Protein AF-A0A143XER3-F1 (afdb_monomer_lite)

Foldseek 3Di:
DADEDAPWDEADLAFLVSLQQTLLLQLQVCLVCDPVPHAYDSHALRAPLNDDLLLSLLSLQVCLQQLGDYHYDHDPPNDDPVSVVSSVVSVVSSVVSPHHWHAPCVVPDSRGQWTDDPPDIGGHDSADPVGHDDPDPVVVVVVDPPPD

Sequence (148 aa):
MDTYKSGGDDTSGHNWERTRRMGVNTLAFGLPQHKIFYEIDADCIGITGEILWKLNKQWADVIAESGTPLFVSAKPGVLTEQEKEELHQIMLKASEQKKHKIPIDWEENDCPEVWEDEKEKIQYCWYEEQGTTLESKQEMYRIYIPVA

pLDDT: mean 85.95, std 15.84, range [43.12, 98.5]

Radius of gyration: 15.49 Å; chains: 1; bounding box: 36×43×41 Å

Structure (mmCIF, N/CA/C/O backbone):
data_AF-A0A143XER3-F1
#
_entry.id   AF-A0A143XER3-F1
#
loop_
_atom_site.group_PDB
_atom_site.id
_atom_site.type_symbol
_atom_site.label_atom_id
_atom_site.label_alt_id
_atom_site.label_comp_id
_atom_site.label_asym_id
_atom_site.label_entity_id
_atom_site.label_seq_id
_atom_site.pdbx_PDB_ins_code
_atom_site.Cartn_x
_atom_site.Cartn_y
_atom_site.Cartn_z
_atom_site.occupancy
_atom_site.B_iso_or_equiv
_atom_site.auth_seq_id
_atom_site.auth_comp_id
_atom_site.auth_asym_id
_atom_site.auth_atom_id
_atom_site.pdbx_PDB_model_num
ATOM 1 N N . MET A 1 1 ? -10.698 -1.615 -22.738 1.00 43.12 1 MET A N 1
ATOM 2 C CA . MET A 1 1 ? -11.346 -2.582 -21.832 1.00 43.12 1 MET A CA 1
ATOM 3 C C . MET A 1 1 ? -10.265 -2.873 -20.828 1.00 43.12 1 MET A C 1
ATOM 5 O O . MET A 1 1 ? -9.330 -3.583 -21.172 1.00 43.12 1 MET A O 1
ATOM 9 N N . ASP A 1 2 ? -10.287 -2.158 -19.711 1.00 53.56 2 ASP A N 1
ATOM 10 C CA . ASP A 1 2 ? -9.163 -2.154 -18.778 1.00 53.56 2 ASP A CA 1
ATOM 11 C C . ASP A 1 2 ? -9.212 -3.469 -18.007 1.00 53.56 2 ASP A C 1
ATOM 13 O O . ASP A 1 2 ? -10.189 -3.778 -17.325 1.00 53.56 2 ASP A O 1
ATOM 17 N N . THR A 1 3 ? -8.222 -4.322 -18.248 1.00 59.66 3 THR A N 1
ATOM 18 C CA . THR A 1 3 ? -8.145 -5.647 -17.639 1.00 59.66 3 THR A CA 1
ATOM 19 C C . THR A 1 3 ? -7.266 -5.565 -16.402 1.00 59.66 3 THR A C 1
ATOM 21 O O . THR A 1 3 ? -6.056 -5.353 -16.514 1.00 59.66 3 THR A O 1
ATOM 24 N N . TYR A 1 4 ? -7.880 -5.762 -15.237 1.00 57.75 4 TYR A N 1
ATOM 25 C CA . TYR A 1 4 ? -7.186 -5.967 -13.970 1.00 57.75 4 TYR A CA 1
ATOM 26 C C . TYR A 1 4 ? -6.880 -7.450 -13.783 1.00 57.75 4 TYR A C 1
ATOM 28 O O . TYR A 1 4 ? -7.693 -8.308 -14.142 1.00 57.75 4 TYR A O 1
ATOM 36 N N . LYS A 1 5 ? -5.723 -7.760 -13.202 1.00 65.25 5 LYS A N 1
ATOM 37 C CA . LYS A 1 5 ? -5.399 -9.117 -12.763 1.00 65.25 5 LYS A CA 1
ATOM 38 C C . LYS A 1 5 ? -5.099 -9.102 -11.271 1.00 65.25 5 LYS A C 1
ATOM 40 O O . LYS A 1 5 ? -4.068 -8.571 -10.862 1.00 65.25 5 LYS A O 1
ATOM 45 N N . SER A 1 6 ? -5.953 -9.772 -10.500 1.00 63.09 6 SER A N 1
ATOM 46 C CA . SER A 1 6 ? -5.577 -10.254 -9.173 1.00 63.09 6 SER A CA 1
ATOM 47 C C . SER A 1 6 ? -4.637 -11.446 -9.376 1.00 63.09 6 SER A C 1
ATOM 49 O O . SER A 1 6 ? -5.023 -12.492 -9.903 1.00 63.09 6 SER A O 1
ATOM 51 N N . GLY A 1 7 ? -3.344 -11.210 -9.152 1.00 57.38 7 GLY A N 1
ATOM 52 C CA . GLY A 1 7 ? -2.273 -12.173 -9.426 1.00 57.38 7 GLY A CA 1
ATOM 53 C C . GLY A 1 7 ? -1.825 -12.979 -8.206 1.00 57.38 7 GLY A C 1
ATOM 54 O O . GLY A 1 7 ? -0.988 -13.867 -8.372 1.00 57.38 7 GLY A O 1
ATOM 55 N N . GLY A 1 8 ? -2.357 -12.661 -7.022 1.00 61.09 8 GLY A N 1
ATOM 56 C CA . GLY A 1 8 ? -1.930 -13.172 -5.718 1.00 61.09 8 GLY A CA 1
ATOM 57 C C . GLY A 1 8 ? -3.044 -13.840 -4.908 1.00 61.09 8 GLY A C 1
ATOM 58 O O . GLY A 1 8 ? -4.189 -13.905 -5.339 1.00 61.09 8 GLY A O 1
ATOM 59 N N . ASP A 1 9 ? -2.675 -14.373 -3.743 1.00 70.38 9 ASP A N 1
ATOM 60 C CA . ASP A 1 9 ? -3.604 -14.891 -2.720 1.00 70.38 9 ASP A CA 1
ATOM 61 C C . ASP A 1 9 ? -4.183 -13.716 -1.910 1.00 70.38 9 ASP A C 1
ATOM 63 O O . ASP A 1 9 ? -3.508 -12.694 -1.770 1.00 70.38 9 ASP A O 1
ATOM 67 N N . ASP A 1 10 ? -5.387 -13.868 -1.354 1.00 79.88 10 ASP A N 1
ATOM 68 C CA . ASP A 1 10 ? -6.120 -12.752 -0.736 1.00 79.88 10 ASP A CA 1
ATOM 69 C C . ASP A 1 10 ? -5.347 -12.098 0.427 1.00 79.88 10 ASP A C 1
ATOM 71 O O . ASP A 1 10 ? -4.731 -12.785 1.256 1.00 79.88 10 ASP A O 1
ATOM 75 N N . THR A 1 11 ? -5.450 -10.776 0.561 1.00 81.94 11 THR A N 1
ATOM 76 C CA . THR A 1 11 ? -5.061 -10.056 1.780 1.00 81.94 11 THR A CA 1
ATOM 77 C C . THR A 1 11 ? -6.086 -10.312 2.889 1.00 81.94 11 THR A C 1
ATOM 79 O O . THR A 1 11 ? -7.095 -11.002 2.724 1.00 81.94 11 THR A O 1
ATOM 82 N N . SER A 1 12 ? -5.810 -9.827 4.097 1.00 85.81 12 SER A N 1
ATOM 83 C CA . SER A 1 12 ? -6.711 -9.981 5.234 1.00 85.81 12 SER A CA 1
ATOM 84 C C . SER A 1 12 ? -6.885 -8.670 5.977 1.00 85.81 12 SER A C 1
ATOM 86 O O . SER A 1 12 ? -5.928 -7.950 6.248 1.00 85.81 12 SER A O 1
ATOM 88 N N . GLY A 1 13 ? -8.130 -8.389 6.358 1.00 85.56 13 GLY A N 1
ATOM 89 C CA . GLY A 1 13 ? -8.436 -7.326 7.308 1.00 85.56 13 GLY A CA 1
ATOM 90 C C . GLY A 1 13 ? -8.270 -7.737 8.771 1.00 85.56 13 GLY A C 1
ATOM 91 O O . GLY A 1 13 ? -8.454 -6.894 9.640 1.00 85.56 13 GLY A O 1
ATOM 92 N N . HIS A 1 14 ? -7.959 -9.005 9.044 1.00 87.44 14 HIS A N 1
ATOM 93 C CA . HIS A 1 14 ? -7.859 -9.584 10.389 1.00 87.44 14 HIS A CA 1
ATOM 94 C C . HIS A 1 14 ? -6.413 -9.954 10.747 1.00 87.44 14 HIS A C 1
ATOM 96 O O . HIS A 1 14 ? -5.950 -9.682 11.847 1.00 87.44 14 HIS A O 1
ATOM 102 N N . ASN A 1 15 ? -5.676 -10.513 9.783 1.00 88.38 15 ASN A N 1
ATOM 103 C CA . ASN A 1 15 ? -4.325 -11.035 9.967 1.00 88.38 15 ASN A CA 1
ATOM 104 C C . ASN A 1 15 ? -3.338 -10.244 9.102 1.00 88.38 15 ASN A C 1
ATOM 106 O O . ASN A 1 15 ? -3.291 -10.395 7.877 1.00 88.38 15 ASN A O 1
ATOM 110 N N . TRP A 1 16 ? -2.537 -9.403 9.752 1.00 90.81 16 TRP A N 1
ATOM 111 C CA . TRP A 1 16 ? -1.558 -8.569 9.064 1.00 90.81 16 TRP A CA 1
ATOM 112 C C . TRP A 1 16 ? -0.461 -9.380 8.364 1.00 90.81 16 TRP A C 1
ATOM 114 O O . TRP A 1 16 ? -0.062 -9.020 7.261 1.00 90.81 16 TRP A O 1
ATOM 124 N N . GLU A 1 17 ? -0.008 -10.495 8.941 1.00 88.44 17 GLU A N 1
ATOM 125 C CA . GLU A 1 17 ? 1.052 -11.318 8.347 1.00 88.44 17 GLU A CA 1
ATOM 126 C C . GLU A 1 17 ? 0.645 -11.881 6.980 1.00 88.44 17 GLU A C 1
ATOM 128 O O . GLU A 1 17 ? 1.456 -11.932 6.052 1.00 88.44 17 GLU A O 1
ATOM 133 N N . ARG A 1 18 ? -0.633 -12.243 6.815 1.00 88.25 18 ARG A N 1
ATOM 134 C CA . ARG A 1 18 ? -1.177 -12.636 5.511 1.00 88.25 18 ARG A CA 1
ATOM 135 C C . ARG A 1 18 ? -1.097 -11.488 4.504 1.00 88.25 18 ARG A C 1
ATOM 137 O O . ARG A 1 18 ? -0.613 -11.707 3.396 1.00 88.25 18 ARG A O 1
ATOM 144 N N . THR A 1 19 ? -1.517 -10.283 4.886 1.00 90.19 19 THR A N 1
ATOM 145 C CA . THR A 1 19 ? -1.446 -9.087 4.026 1.00 90.19 19 THR A CA 1
ATOM 146 C C . THR A 1 19 ? -0.007 -8.727 3.675 1.00 90.19 19 THR A C 1
ATOM 148 O O . THR A 1 19 ? 0.293 -8.515 2.503 1.00 90.19 19 THR A O 1
ATOM 151 N N . ARG A 1 20 ? 0.901 -8.741 4.656 1.00 90.94 20 ARG A N 1
ATOM 152 C CA . ARG A 1 20 ? 2.333 -8.507 4.461 1.00 90.94 20 ARG A CA 1
ATOM 153 C C . ARG A 1 20 ? 2.909 -9.482 3.436 1.00 90.94 20 ARG A C 1
ATOM 155 O O . ARG A 1 20 ? 3.497 -9.057 2.451 1.00 90.94 20 ARG A O 1
ATOM 162 N N . ARG A 1 21 ? 2.710 -10.789 3.635 1.00 86.88 21 ARG A N 1
ATOM 163 C CA . ARG A 1 21 ? 3.304 -11.816 2.769 1.00 86.88 21 ARG A CA 1
ATOM 164 C C . ARG A 1 21 ? 2.684 -11.848 1.377 1.00 86.88 21 ARG A C 1
ATOM 166 O O . ARG A 1 21 ? 3.415 -11.965 0.404 1.00 86.88 21 ARG A O 1
ATOM 173 N N . MET A 1 22 ? 1.356 -11.804 1.269 1.00 89.19 22 MET A N 1
ATOM 174 C CA . MET A 1 22 ? 0.687 -11.983 -0.024 1.00 89.19 22 MET A CA 1
ATOM 175 C C . MET A 1 22 ? 0.580 -10.667 -0.793 1.00 89.19 22 MET A C 1
ATOM 177 O O . MET A 1 22 ? 0.912 -10.630 -1.975 1.00 89.19 22 MET A O 1
ATOM 181 N N . GLY A 1 23 ? 0.183 -9.581 -0.128 1.00 91.25 23 GLY A N 1
ATOM 182 C CA . GLY A 1 23 ? -0.019 -8.274 -0.751 1.00 91.25 23 GLY A CA 1
ATOM 183 C C . GLY A 1 23 ? 1.288 -7.663 -1.247 1.00 91.25 23 GLY A C 1
ATOM 184 O O . GLY A 1 23 ? 1.430 -7.404 -2.444 1.00 91.25 23 GLY A O 1
ATOM 185 N N . VAL A 1 24 ? 2.277 -7.495 -0.357 1.00 91.94 24 VAL A N 1
ATOM 186 C CA . VAL A 1 24 ? 3.564 -6.858 -0.710 1.00 91.94 24 VAL A CA 1
ATOM 187 C C . VAL A 1 24 ? 4.278 -7.647 -1.806 1.00 91.94 24 VAL A C 1
ATOM 189 O O . VAL A 1 24 ? 4.784 -7.054 -2.757 1.00 91.94 24 VAL A O 1
ATOM 192 N N . ASN A 1 25 ? 4.257 -8.980 -1.728 1.00 90.31 25 ASN A N 1
ATOM 193 C CA . ASN A 1 25 ? 4.830 -9.845 -2.755 1.00 90.31 25 ASN A CA 1
ATOM 194 C C . ASN A 1 25 ? 4.111 -9.681 -4.107 1.00 90.31 25 ASN A C 1
ATOM 196 O O . ASN A 1 25 ? 4.754 -9.447 -5.130 1.00 90.31 25 ASN A O 1
ATOM 200 N N . THR A 1 26 ? 2.776 -9.722 -4.113 1.00 90.56 26 THR A N 1
ATOM 201 C CA . THR A 1 26 ? 1.977 -9.545 -5.339 1.00 90.56 26 THR A CA 1
ATOM 202 C C . THR A 1 26 ? 2.271 -8.209 -6.010 1.00 90.56 26 THR A C 1
ATOM 204 O O . THR A 1 26 ? 2.460 -8.161 -7.227 1.00 90.56 26 THR A O 1
ATOM 207 N N . LEU A 1 27 ? 2.364 -7.135 -5.223 1.00 94.62 27 LEU A N 1
ATOM 208 C CA . LEU A 1 27 ? 2.718 -5.818 -5.731 1.00 94.62 27 LEU A CA 1
ATOM 209 C C . LEU A 1 27 ? 4.139 -5.814 -6.308 1.00 94.62 27 LEU A C 1
ATOM 211 O O . LEU A 1 27 ? 4.324 -5.509 -7.485 1.00 94.62 27 LEU A O 1
ATOM 215 N N . ALA A 1 28 ? 5.132 -6.194 -5.503 1.00 93.62 28 ALA A N 1
ATOM 216 C CA . ALA A 1 28 ? 6.545 -6.115 -5.859 1.00 93.62 28 ALA A CA 1
ATOM 217 C C . ALA A 1 28 ? 6.892 -6.913 -7.123 1.00 93.62 28 ALA A C 1
ATOM 219 O O . ALA A 1 28 ? 7.466 -6.373 -8.068 1.00 93.62 28 ALA A O 1
ATOM 220 N N . PHE A 1 29 ? 6.506 -8.188 -7.167 1.00 91.44 29 PHE A N 1
ATOM 221 C CA . PHE A 1 29 ? 6.860 -9.090 -8.266 1.00 91.44 29 PHE A CA 1
ATOM 222 C C . PHE A 1 29 ? 5.898 -8.980 -9.454 1.00 91.44 29 PHE A C 1
ATOM 224 O O . PHE A 1 29 ? 6.219 -9.398 -10.571 1.00 91.44 29 PHE A O 1
ATOM 231 N N . GLY A 1 30 ? 4.722 -8.389 -9.239 1.00 91.25 30 GLY A N 1
ATOM 232 C CA . GLY A 1 30 ? 3.805 -8.041 -10.309 1.00 91.25 30 GLY A CA 1
ATOM 233 C C . GLY A 1 30 ? 4.277 -6.826 -11.101 1.00 91.25 30 GLY A C 1
ATOM 234 O O . GLY A 1 30 ? 4.114 -6.824 -12.321 1.00 91.25 30 GLY A O 1
ATOM 235 N N . LEU A 1 31 ? 4.831 -5.803 -10.434 1.00 92.88 31 LEU A N 1
ATOM 236 C CA . LEU A 1 31 ? 5.055 -4.454 -10.981 1.00 92.88 31 LEU A CA 1
ATOM 237 C C . LEU A 1 31 ? 5.685 -4.377 -12.376 1.00 92.88 31 LEU A C 1
ATOM 239 O O . LEU A 1 31 ? 5.186 -3.588 -13.179 1.00 92.88 31 LEU A O 1
ATOM 243 N N . PRO A 1 32 ? 6.679 -5.210 -12.741 1.00 91.56 32 PRO A N 1
ATOM 244 C CA . PRO A 1 32 ? 7.229 -5.224 -14.099 1.00 91.56 32 PRO A CA 1
ATOM 245 C C . PRO A 1 32 ? 6.200 -5.511 -15.212 1.00 91.56 32 PRO A C 1
ATOM 247 O O . PRO A 1 32 ? 6.444 -5.210 -16.378 1.00 91.56 32 PRO A O 1
ATOM 250 N N . GLN A 1 33 ? 5.052 -6.106 -14.875 1.00 92.25 33 GLN A N 1
ATOM 251 C CA . GLN A 1 33 ? 3.959 -6.430 -15.800 1.00 92.25 33 GLN A CA 1
ATOM 252 C C . GLN A 1 33 ? 2.876 -5.335 -15.851 1.00 92.25 33 GLN A C 1
ATOM 254 O O . GLN A 1 33 ? 2.027 -5.355 -16.752 1.00 92.25 33 GLN A O 1
ATOM 259 N N . HIS A 1 34 ? 2.901 -4.384 -14.909 1.00 92.62 34 HIS A N 1
ATOM 260 C CA . HIS A 1 34 ? 1.922 -3.306 -14.793 1.00 92.62 34 HIS A CA 1
ATOM 261 C C . HIS A 1 34 ? 1.902 -2.437 -16.052 1.00 92.62 34 HIS A C 1
ATOM 263 O O . HIS A 1 34 ? 2.950 -1.990 -16.510 1.00 92.62 34 HIS A O 1
ATOM 269 N N . LYS A 1 35 ? 0.714 -2.184 -16.616 1.00 90.31 35 LYS A N 1
ATOM 270 C C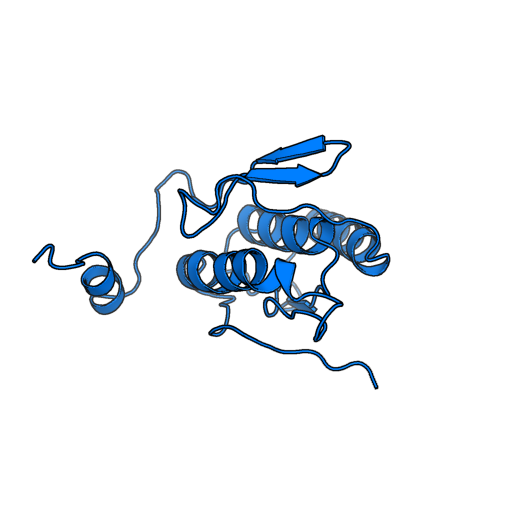A . LYS A 1 35 ? 0.499 -1.373 -17.836 1.00 90.31 35 LYS A CA 1
ATOM 271 C C . LYS A 1 35 ? 1.195 -1.906 -19.103 1.00 90.31 35 LYS A C 1
ATOM 273 O O . LYS A 1 35 ? 1.030 -1.320 -20.168 1.00 90.31 35 LYS A O 1
ATOM 278 N N . ILE A 1 36 ? 1.904 -3.035 -19.017 1.00 90.75 36 ILE A N 1
ATOM 279 C CA . ILE A 1 36 ? 2.449 -3.769 -20.166 1.00 90.75 36 ILE A CA 1
ATOM 280 C C . ILE A 1 36 ? 1.468 -4.857 -20.602 1.00 90.75 36 ILE A C 1
ATOM 282 O O . ILE A 1 36 ? 1.118 -4.940 -21.778 1.00 90.75 36 ILE A O 1
ATOM 286 N N . PHE A 1 37 ? 0.997 -5.671 -19.652 1.00 89.62 37 PHE A N 1
ATOM 287 C CA . PHE A 1 37 ? 0.038 -6.747 -19.924 1.00 89.62 37 PHE A CA 1
ATOM 288 C C . PHE A 1 37 ? -1.339 -6.487 -19.314 1.00 89.62 37 PHE A C 1
ATOM 290 O O . PHE A 1 37 ? -2.350 -6.838 -19.917 1.00 89.62 37 PHE A O 1
ATOM 297 N N . TYR A 1 38 ? -1.379 -5.901 -18.119 1.00 88.88 38 TYR A N 1
ATOM 298 C CA . TYR A 1 38 ? -2.596 -5.626 -17.358 1.00 88.88 38 TYR A CA 1
ATOM 299 C C . TYR A 1 38 ? -2.308 -4.599 -16.260 1.00 88.88 38 TYR A C 1
ATOM 301 O O . TYR A 1 38 ? -1.153 -4.279 -15.965 1.00 88.88 38 TYR A O 1
ATOM 309 N N . GLU A 1 39 ? -3.359 -4.096 -15.622 1.00 91.12 39 GLU A N 1
ATOM 310 C CA . GLU A 1 39 ? -3.209 -3.389 -14.356 1.00 91.12 39 GLU A CA 1
ATOM 311 C C . GLU A 1 39 ? -3.149 -4.386 -13.200 1.00 91.12 39 GLU A C 1
ATOM 313 O O . GLU A 1 39 ? -3.898 -5.366 -13.161 1.00 91.12 39 GLU A O 1
ATOM 318 N N . ILE A 1 40 ? -2.203 -4.169 -12.289 1.00 91.12 40 ILE A N 1
ATOM 319 C CA . ILE A 1 40 ? -2.006 -5.058 -11.147 1.00 91.12 40 ILE A CA 1
ATOM 320 C C . ILE A 1 40 ? -2.996 -4.651 -10.088 1.00 91.12 40 ILE A C 1
ATOM 322 O O . ILE A 1 40 ? -3.142 -3.468 -9.804 1.00 91.12 40 ILE A O 1
ATOM 326 N N . ASP A 1 41 ? -3.618 -5.649 -9.494 1.00 88.75 41 ASP A N 1
ATOM 327 C CA . ASP A 1 41 ? -4.400 -5.492 -8.288 1.00 88.75 41 ASP A CA 1
ATOM 328 C C . ASP A 1 41 ? -3.676 -6.238 -7.161 1.00 88.75 41 ASP A C 1
ATOM 330 O O . ASP A 1 41 ? -3.488 -7.455 -7.244 1.00 88.75 41 ASP A O 1
ATOM 334 N N . ALA A 1 42 ? -3.209 -5.493 -6.155 1.00 88.00 42 ALA A N 1
ATOM 335 C CA . ALA A 1 42 ? -2.542 -6.039 -4.970 1.00 88.00 42 ALA A CA 1
ATOM 336 C C . ALA A 1 42 ? -3.536 -6.441 -3.860 1.00 88.00 42 ALA A C 1
ATOM 338 O O . ALA A 1 42 ? -3.127 -6.663 -2.719 1.00 88.00 42 ALA A O 1
ATOM 339 N N . ASP A 1 43 ? -4.817 -6.552 -4.222 1.00 88.25 43 ASP A N 1
ATOM 340 C CA . ASP A 1 43 ? -5.965 -6.761 -3.350 1.00 88.25 43 ASP A CA 1
ATOM 341 C C . ASP A 1 43 ? -6.231 -5.575 -2.402 1.00 88.25 43 ASP A C 1
ATOM 343 O O . ASP A 1 43 ? -5.469 -4.609 -2.290 1.00 88.25 43 ASP A O 1
ATOM 347 N N . CYS A 1 44 ? -7.386 -5.605 -1.748 1.00 91.50 44 CYS A N 1
ATOM 348 C CA . CYS A 1 44 ? -7.910 -4.496 -0.975 1.00 91.50 44 CYS A CA 1
ATOM 349 C C . CYS A 1 44 ? -7.105 -4.243 0.307 1.00 91.50 44 CYS A C 1
ATOM 351 O O . CYS A 1 44 ? -6.619 -5.160 0.973 1.00 91.50 44 CYS A O 1
ATOM 353 N N . ILE A 1 45 ? -7.090 -2.986 0.753 1.00 94.25 45 ILE A N 1
ATOM 354 C CA . ILE A 1 45 ? -6.754 -2.653 2.141 1.00 94.25 45 ILE A CA 1
ATOM 355 C C . ILE A 1 45 ? -7.935 -3.057 3.034 1.00 94.25 45 ILE A C 1
ATOM 357 O O . ILE A 1 45 ? -9.000 -2.435 2.973 1.00 94.25 45 ILE A O 1
ATOM 361 N N . GLY A 1 46 ? -7.760 -4.092 3.859 1.00 93.75 46 GLY A N 1
ATOM 362 C CA . GLY A 1 46 ? -8.773 -4.577 4.799 1.00 93.75 46 GLY A CA 1
ATOM 363 C C . GLY A 1 46 ? -8.758 -3.818 6.130 1.00 93.75 46 GLY A C 1
ATOM 364 O O . GLY A 1 46 ? -7.923 -4.072 6.995 1.00 93.75 46 GLY A O 1
ATOM 365 N N . ILE A 1 47 ? -9.714 -2.913 6.340 1.00 95.81 47 ILE A N 1
ATOM 366 C CA . ILE A 1 47 ? -9.804 -2.086 7.553 1.00 95.81 47 ILE A CA 1
ATOM 367 C C . ILE A 1 47 ? -11.003 -2.542 8.392 1.00 95.81 47 ILE A C 1
ATOM 369 O O . ILE A 1 47 ? -12.122 -2.054 8.230 1.00 95.81 47 ILE A O 1
ATOM 373 N N . THR A 1 48 ? -10.777 -3.491 9.302 1.00 94.88 48 THR A N 1
ATOM 374 C CA . THR A 1 48 ? -11.822 -4.068 10.181 1.00 94.88 48 THR A CA 1
ATOM 375 C C . THR A 1 48 ? -11.747 -3.576 11.632 1.00 94.88 48 THR A C 1
ATOM 377 O O . THR A 1 48 ? -12.733 -3.689 12.366 1.00 94.88 48 THR A O 1
ATOM 380 N N . GLY A 1 49 ? -10.597 -3.014 12.021 1.00 92.00 49 GLY A N 1
ATOM 381 C CA . GLY A 1 49 ? -10.253 -2.600 13.385 1.00 92.00 49 GLY A CA 1
ATOM 382 C C . GLY A 1 49 ? -9.329 -3.569 14.124 1.00 92.00 49 GLY A C 1
ATOM 383 O O . GLY A 1 49 ? -8.919 -3.259 15.236 1.00 92.00 49 GLY A O 1
ATOM 384 N N . GLU A 1 50 ? -8.995 -4.713 13.522 1.00 91.81 50 GLU A N 1
ATOM 385 C CA . GLU A 1 50 ? -8.112 -5.721 14.131 1.00 91.81 50 GLU A CA 1
ATOM 386 C C . GLU A 1 50 ? -6.632 -5.490 13.806 1.00 91.81 50 GLU A C 1
ATOM 388 O O . GLU A 1 50 ? -5.772 -5.710 14.654 1.00 91.81 50 GLU A O 1
ATOM 393 N N . ILE A 1 51 ? -6.334 -4.969 12.614 1.00 91.19 51 ILE A N 1
ATOM 394 C CA . ILE A 1 51 ? -4.983 -4.558 12.217 1.00 91.19 51 ILE A CA 1
ATOM 395 C C . ILE A 1 51 ? -4.759 -3.097 12.612 1.00 91.19 51 ILE A C 1
ATOM 397 O O . ILE A 1 51 ? -5.578 -2.227 12.291 1.00 91.19 51 ILE A O 1
ATOM 401 N N . LEU A 1 52 ? -3.620 -2.814 13.253 1.00 92.44 52 LEU A N 1
ATOM 402 C CA . LEU A 1 52 ? -3.217 -1.454 13.611 1.00 92.44 52 LEU A CA 1
ATOM 403 C C . LEU A 1 52 ? -3.237 -0.532 12.388 1.00 92.44 52 LEU A C 1
ATOM 405 O O . LEU A 1 52 ? -2.644 -0.836 11.349 1.00 92.44 52 LEU A O 1
ATOM 409 N N . TRP A 1 53 ? -3.846 0.648 12.538 1.00 94.94 53 TRP A N 1
ATOM 410 C CA . TRP A 1 53 ? -3.961 1.612 11.442 1.00 94.94 53 TRP A CA 1
ATOM 411 C C . TRP A 1 53 ? -2.611 1.958 10.810 1.00 94.94 53 TRP A C 1
ATOM 413 O O . TRP A 1 53 ? -2.514 2.040 9.593 1.00 94.94 53 TRP A O 1
ATOM 423 N N . LYS A 1 54 ? -1.540 2.069 11.606 1.00 94.94 54 LYS A N 1
ATOM 424 C CA . LYS A 1 54 ? -0.181 2.335 11.106 1.00 94.94 54 LYS A CA 1
ATOM 425 C C . LYS A 1 54 ? 0.250 1.359 10.001 1.00 94.94 54 LYS A C 1
ATOM 427 O O . LYS A 1 54 ? 0.893 1.780 9.043 1.00 94.94 54 LYS A O 1
ATOM 432 N N . LEU A 1 55 ? -0.100 0.079 10.119 1.00 94.88 55 LEU A N 1
ATOM 433 C CA . LEU A 1 55 ? 0.258 -0.948 9.139 1.00 94.88 55 LEU A CA 1
ATOM 434 C C . LEU A 1 55 ? -0.584 -0.805 7.870 1.00 94.88 55 LEU A C 1
ATOM 436 O O . LEU A 1 55 ? -0.032 -0.695 6.778 1.00 94.88 55 LEU A O 1
ATOM 440 N N . ASN A 1 56 ? -1.904 -0.672 8.028 1.00 95.81 56 ASN A N 1
ATOM 441 C CA . ASN A 1 56 ? -2.824 -0.408 6.918 1.00 95.81 56 ASN A CA 1
ATOM 442 C C . ASN A 1 56 ? -2.484 0.888 6.165 1.00 95.81 56 ASN A C 1
ATOM 444 O O . ASN A 1 56 ? -2.570 0.929 4.941 1.00 95.81 56 ASN A O 1
ATOM 448 N N . LYS A 1 57 ? -2.045 1.928 6.877 1.00 97.25 57 LYS A N 1
ATOM 449 C CA . LYS A 1 57 ? -1.593 3.197 6.307 1.00 97.25 57 LYS A CA 1
ATOM 450 C C . LYS A 1 57 ? -0.340 3.019 5.456 1.00 97.25 57 LYS A C 1
ATOM 452 O O . LYS A 1 57 ? -0.310 3.517 4.338 1.00 97.25 57 LYS A O 1
ATOM 457 N N . GLN A 1 58 ? 0.678 2.316 5.961 1.00 97.25 58 GLN A N 1
ATOM 458 C CA . GLN A 1 58 ? 1.891 2.024 5.183 1.00 97.25 58 GLN A CA 1
ATOM 459 C C . GLN A 1 58 ? 1.570 1.179 3.946 1.00 97.25 58 GLN A C 1
ATOM 461 O O . GLN A 1 58 ? 2.095 1.451 2.872 1.00 97.25 58 GLN A O 1
ATOM 466 N N . TRP A 1 59 ? 0.674 0.197 4.084 1.00 96.44 59 TRP A N 1
ATOM 467 C CA . TRP A 1 59 ? 0.240 -0.634 2.964 1.00 96.44 59 TRP A CA 1
ATOM 468 C C . TRP A 1 59 ? -0.495 0.176 1.888 1.00 96.44 59 TRP A C 1
ATOM 470 O O . TRP A 1 59 ? -0.167 0.097 0.709 1.00 96.44 59 TRP A O 1
ATOM 480 N N . ALA A 1 60 ? -1.438 1.029 2.289 1.00 97.56 60 ALA A N 1
ATOM 481 C CA . ALA A 1 60 ? -2.144 1.908 1.361 1.00 97.56 60 ALA A CA 1
ATOM 482 C C . ALA A 1 60 ? -1.198 2.916 0.686 1.00 97.56 60 ALA A C 1
ATOM 484 O O . ALA A 1 60 ? -1.339 3.198 -0.505 1.00 97.56 60 ALA A O 1
ATOM 485 N N . ASP A 1 61 ? -0.226 3.447 1.433 1.00 97.94 61 ASP A N 1
ATOM 486 C CA . ASP A 1 61 ? 0.747 4.401 0.910 1.00 97.94 61 ASP A CA 1
ATOM 487 C C . ASP A 1 61 ? 1.678 3.769 -0.132 1.00 97.94 61 ASP A C 1
ATOM 489 O O . ASP A 1 61 ? 1.840 4.352 -1.202 1.00 97.94 61 ASP A O 1
ATOM 493 N N . VAL A 1 62 ? 2.213 2.561 0.101 1.00 97.38 62 VAL A N 1
ATOM 494 C CA . VAL A 1 62 ? 3.079 1.900 -0.895 1.00 97.38 62 VAL A CA 1
ATOM 495 C C . VAL A 1 62 ? 2.327 1.569 -2.186 1.00 97.38 62 VAL A C 1
ATOM 497 O O . VAL A 1 62 ? 2.872 1.764 -3.272 1.00 97.38 62 VAL A O 1
ATOM 500 N N . ILE A 1 63 ? 1.0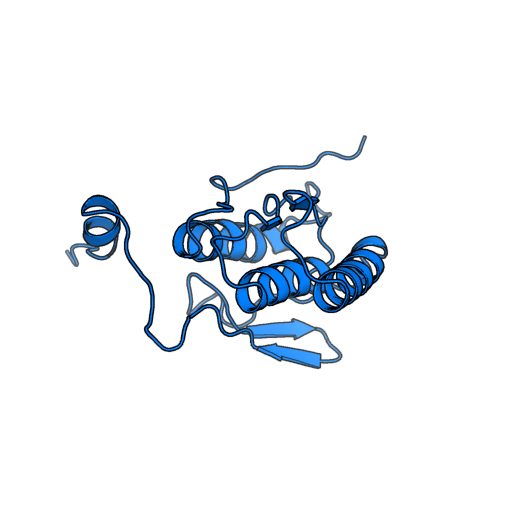55 1.155 -2.106 1.00 96.94 63 ILE A N 1
ATOM 501 C CA . ILE A 1 63 ? 0.224 0.947 -3.302 1.00 96.94 63 ILE A CA 1
ATOM 502 C C . ILE A 1 63 ? 0.071 2.270 -4.061 1.00 96.94 63 ILE A C 1
ATOM 504 O O . ILE A 1 63 ? 0.322 2.320 -5.266 1.00 96.94 63 ILE A O 1
ATOM 508 N N . ALA A 1 64 ? -0.251 3.365 -3.368 1.00 97.31 64 ALA A N 1
ATOM 509 C CA . ALA A 1 64 ? -0.377 4.678 -3.997 1.00 97.31 64 ALA A CA 1
ATOM 510 C C . ALA A 1 64 ? 0.941 5.153 -4.644 1.00 97.31 64 ALA A C 1
ATOM 512 O O . ALA A 1 64 ? 0.930 5.693 -5.752 1.00 97.31 64 ALA A O 1
ATOM 513 N N . GLU A 1 65 ? 2.080 4.929 -3.985 1.00 97.50 65 GLU A N 1
ATOM 514 C CA . GLU A 1 65 ? 3.414 5.281 -4.491 1.00 97.50 65 GLU A CA 1
ATOM 515 C C . GLU A 1 65 ? 3.890 4.365 -5.635 1.00 97.50 65 GLU A C 1
ATOM 517 O O . GLU A 1 65 ? 4.688 4.781 -6.476 1.00 97.50 65 GLU A O 1
ATOM 522 N N . SER A 1 66 ? 3.373 3.141 -5.738 1.00 96.25 66 SER A N 1
ATOM 523 C CA . SER A 1 66 ? 3.671 2.237 -6.860 1.00 96.25 66 SER A CA 1
ATOM 524 C C . SER A 1 66 ? 2.983 2.643 -8.173 1.00 96.25 66 SER A C 1
ATOM 526 O O . SER A 1 66 ? 3.380 2.200 -9.253 1.00 96.25 66 SER A O 1
ATOM 528 N N . GLY A 1 67 ? 1.946 3.486 -8.086 1.00 95.56 67 GLY A N 1
ATOM 529 C CA . GLY A 1 67 ? 1.119 3.888 -9.227 1.00 95.56 67 GLY A CA 1
ATOM 530 C C . GLY A 1 67 ? 0.097 2.847 -9.674 1.00 95.56 67 GLY A C 1
ATOM 531 O O . GLY A 1 67 ? -0.466 2.996 -10.761 1.00 95.56 67 GLY A O 1
ATOM 532 N N . THR A 1 68 ? -0.129 1.811 -8.864 1.00 95.62 68 THR A N 1
ATOM 533 C CA . THR A 1 68 ? -1.133 0.774 -9.116 1.00 95.62 68 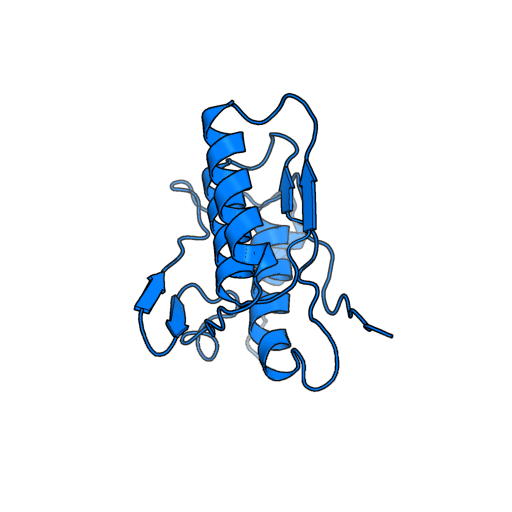THR A CA 1
ATOM 534 C C . THR A 1 68 ? -2.504 1.164 -8.539 1.00 95.62 68 THR A C 1
ATOM 536 O O . THR A 1 68 ? -2.601 2.056 -7.689 1.00 95.62 68 THR A O 1
ATOM 539 N N . PRO A 1 69 ? -3.595 0.546 -9.023 1.00 95.19 69 PRO A N 1
ATOM 540 C CA . PRO A 1 69 ? -4.922 0.662 -8.427 1.00 95.19 69 PRO A CA 1
ATOM 541 C C . PRO A 1 69 ? -4.938 0.408 -6.917 1.00 95.19 69 PRO A C 1
ATOM 543 O O . PRO A 1 69 ? -4.409 -0.590 -6.438 1.00 95.19 69 PRO A O 1
ATOM 546 N N . LEU A 1 70 ? -5.617 1.292 -6.182 1.00 95.88 70 LEU A N 1
ATOM 547 C CA . LEU A 1 70 ? -5.862 1.150 -4.750 1.00 95.88 70 LEU A CA 1
ATOM 548 C C . LEU A 1 70 ? -7.345 0.867 -4.502 1.00 95.88 70 LEU A C 1
ATOM 550 O O . LEU A 1 70 ? -8.199 1.709 -4.788 1.00 95.88 70 LEU A O 1
ATOM 554 N N . PHE A 1 71 ? -7.634 -0.281 -3.894 1.00 95.38 71 PHE A N 1
ATOM 555 C CA . PHE A 1 71 ? -8.967 -0.639 -3.416 1.00 95.38 71 PHE A CA 1
ATOM 556 C C . PHE A 1 71 ? -8.988 -0.699 -1.891 1.00 95.38 71 PHE A C 1
ATOM 558 O O . PHE A 1 71 ? -8.040 -1.151 -1.253 1.00 95.38 71 PHE A O 1
ATOM 565 N N . VAL A 1 72 ? -10.080 -0.232 -1.286 1.00 95.31 72 VAL A N 1
ATOM 566 C CA . VAL A 1 72 ? -10.227 -0.176 0.172 1.00 95.31 72 VAL A CA 1
ATOM 567 C C . VAL A 1 72 ? -11.521 -0.862 0.576 1.00 95.31 72 VAL A C 1
ATOM 569 O O . VAL A 1 72 ? -12.600 -0.499 0.110 1.00 95.31 72 VAL A O 1
ATOM 572 N N . SER A 1 73 ? -11.409 -1.820 1.493 1.00 95.31 73 SER A N 1
ATOM 573 C CA . SER A 1 73 ? -12.534 -2.490 2.135 1.00 95.31 73 SER A CA 1
ATOM 574 C C . SER A 1 73 ? -12.549 -2.102 3.611 1.00 95.31 73 SER A C 1
ATOM 576 O O . SER A 1 73 ? -11.834 -2.677 4.433 1.00 95.31 73 SER A O 1
ATOM 578 N N . ALA A 1 74 ? -13.325 -1.068 3.945 1.00 95.00 74 ALA A N 1
ATOM 579 C CA . ALA A 1 74 ? -13.342 -0.485 5.283 1.00 95.00 74 ALA A CA 1
ATOM 580 C C . ALA A 1 74 ? -14.684 -0.673 5.992 1.00 95.00 74 ALA A C 1
ATOM 582 O O . ALA A 1 74 ? -15.741 -0.284 5.490 1.00 95.00 74 ALA A O 1
ATOM 583 N N . LYS A 1 75 ? -14.633 -1.213 7.212 1.00 95.19 75 LYS A N 1
ATOM 584 C CA . LYS A 1 75 ? -15.780 -1.296 8.115 1.00 95.19 75 LYS A CA 1
ATOM 585 C C . LYS A 1 75 ? -16.116 0.104 8.660 1.00 95.19 75 LYS A C 1
ATOM 587 O O . LYS A 1 75 ? -15.246 0.758 9.244 1.00 95.19 75 LYS A O 1
ATOM 592 N N . PRO A 1 76 ? -17.370 0.579 8.528 1.00 95.00 76 PRO A N 1
ATOM 593 C CA . PRO A 1 76 ? -17.770 1.877 9.063 1.00 95.00 76 PRO A CA 1
ATOM 594 C C . PRO A 1 76 ? -17.550 1.989 10.577 1.00 95.00 76 PRO A C 1
ATOM 596 O O . PRO A 1 76 ? -17.813 1.048 11.323 1.00 95.00 76 PRO A O 1
ATOM 599 N N . GLY A 1 77 ? -17.106 3.164 11.030 1.00 95.62 77 GLY A N 1
ATOM 600 C CA . GLY A 1 77 ? -16.932 3.478 12.455 1.00 95.62 77 GLY A CA 1
ATOM 601 C C . GLY A 1 77 ? -15.633 2.977 13.093 1.00 95.62 77 GLY A C 1
ATOM 602 O O . GLY A 1 77 ? -15.457 3.171 14.290 1.00 95.62 77 GLY A O 1
ATOM 603 N N . VAL A 1 78 ? -14.736 2.354 12.322 1.00 96.62 78 VAL A N 1
ATOM 604 C CA . VAL A 1 78 ? -13.425 1.894 12.812 1.00 96.62 78 VAL A CA 1
ATOM 605 C C . VAL A 1 78 ? -12.397 3.022 12.846 1.00 96.62 78 VAL A C 1
ATOM 607 O O . VAL A 1 78 ? -11.705 3.185 13.843 1.00 96.62 78 VAL A O 1
ATOM 610 N N . LEU A 1 79 ? -12.302 3.791 11.759 1.00 97.00 79 LEU A N 1
ATOM 611 C CA . LEU A 1 79 ? -11.330 4.874 11.634 1.00 97.00 79 LEU A CA 1
ATOM 612 C C . LEU A 1 79 ? -11.797 6.127 12.377 1.00 97.00 79 LEU A C 1
ATOM 614 O O . LEU A 1 79 ? -12.956 6.544 12.251 1.00 97.00 79 LEU A O 1
ATOM 618 N N . THR A 1 80 ? -10.869 6.766 13.080 1.00 97.94 80 THR A N 1
ATOM 619 C CA . THR A 1 80 ? -11.034 8.124 13.610 1.00 97.94 80 THR A CA 1
ATOM 620 C C . THR A 1 80 ? -11.076 9.155 12.476 1.00 97.94 80 THR A C 1
ATOM 622 O O . THR A 1 80 ? -10.692 8.871 11.342 1.00 97.94 80 THR A O 1
ATOM 625 N N . GLU A 1 81 ? -11.513 10.385 12.760 1.00 97.94 81 GLU A N 1
ATOM 626 C CA . GLU A 1 81 ? -11.533 11.456 11.748 1.00 97.94 81 GLU A CA 1
ATOM 627 C C . GLU A 1 81 ? -10.135 11.781 11.201 1.00 97.94 81 GLU A C 1
ATOM 629 O O . GLU A 1 81 ? -9.988 12.037 10.010 1.00 97.94 81 GLU A O 1
ATOM 634 N N . GLN A 1 82 ? -9.098 11.702 12.042 1.00 98.19 82 GLN A N 1
ATOM 635 C CA . GLN A 1 82 ? -7.718 11.884 11.594 1.00 98.19 82 GLN A CA 1
ATOM 636 C C . GLN A 1 82 ? -7.299 10.774 10.623 1.00 98.19 82 GLN A C 1
ATOM 638 O O . GLN A 1 82 ? -6.736 11.058 9.573 1.00 98.19 82 GLN A O 1
ATOM 643 N N . GLU A 1 83 ? -7.587 9.514 10.942 1.00 98.19 83 GLU A N 1
ATOM 644 C CA . GLU A 1 83 ? -7.206 8.377 10.095 1.00 98.19 83 GLU A CA 1
ATOM 645 C C . GLU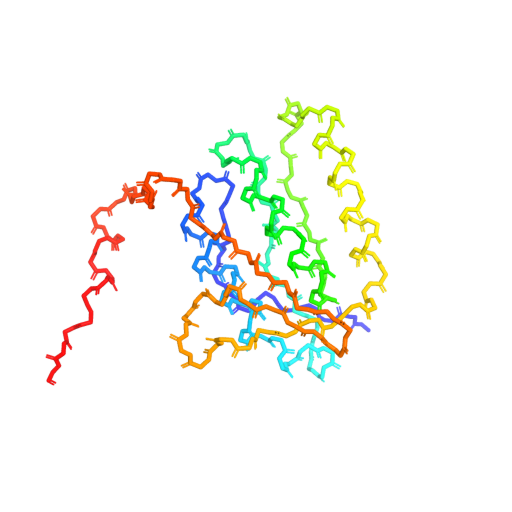 A 1 83 ? -7.994 8.357 8.777 1.00 98.19 83 GLU A C 1
ATOM 647 O O . GLU A 1 83 ? -7.455 7.986 7.737 1.00 98.19 83 GLU A O 1
ATOM 652 N N . LYS A 1 84 ? -9.253 8.819 8.790 1.00 98.06 84 LYS A N 1
ATOM 653 C CA . LYS A 1 84 ? -10.034 9.045 7.565 1.00 98.06 84 LYS A CA 1
ATOM 654 C C . LYS A 1 84 ? -9.396 10.099 6.672 1.00 98.06 84 LYS A C 1
ATOM 656 O O . LYS A 1 84 ? -9.342 9.892 5.465 1.00 98.06 84 LYS A O 1
ATOM 661 N N . GLU A 1 85 ? -8.921 11.203 7.246 1.00 98.38 85 GLU A N 1
ATOM 662 C CA . GLU A 1 85 ? -8.228 12.242 6.483 1.00 98.38 85 GLU A CA 1
ATOM 663 C C . GLU A 1 85 ? -6.910 11.714 5.904 1.00 98.38 85 GLU A C 1
ATOM 665 O O . GLU A 1 85 ? -6.618 11.916 4.729 1.00 98.38 85 GLU A O 1
ATOM 670 N N . GLU A 1 86 ? -6.139 10.954 6.683 1.00 98.44 86 GLU A N 1
ATOM 671 C CA . GLU A 1 86 ? -4.923 10.306 6.184 1.00 98.44 86 GLU A CA 1
ATOM 672 C C . GLU A 1 86 ? -5.219 9.348 5.023 1.00 98.44 86 GLU A C 1
ATOM 674 O O . GLU A 1 86 ? -4.549 9.405 3.990 1.00 98.44 86 GLU A O 1
ATOM 679 N N . LEU A 1 87 ? -6.248 8.505 5.159 1.00 98.12 87 LEU A N 1
ATOM 680 C CA . LEU A 1 87 ? -6.700 7.625 4.085 1.00 98.12 87 LEU A CA 1
ATOM 681 C C . LEU A 1 87 ? -7.159 8.425 2.862 1.00 98.12 87 LEU A C 1
ATOM 683 O O . LEU A 1 87 ? -6.827 8.063 1.738 1.00 98.12 87 LEU A O 1
ATOM 687 N N . HIS A 1 88 ? -7.891 9.522 3.068 1.00 98.06 88 HIS A N 1
ATOM 688 C CA . HIS A 1 88 ? -8.356 10.391 1.994 1.00 98.06 88 HIS A CA 1
ATOM 689 C C . HIS A 1 88 ? -7.189 10.950 1.175 1.00 98.06 88 HIS A C 1
ATOM 691 O O . HIS A 1 88 ? -7.210 10.857 -0.052 1.00 98.06 88 HIS A O 1
ATOM 697 N N . GLN A 1 89 ? -6.138 11.447 1.832 1.00 98.50 89 GLN A N 1
ATOM 698 C CA . GLN A 1 89 ? -4.941 11.943 1.149 1.00 98.50 89 GLN A CA 1
ATOM 699 C C . GLN A 1 89 ? -4.219 10.840 0.362 1.00 98.50 89 GLN A C 1
ATOM 701 O O . GLN A 1 89 ? -3.770 11.071 -0.763 1.00 98.50 89 GLN A O 1
ATOM 706 N N . ILE A 1 90 ? -4.153 9.621 0.908 1.00 98.25 90 ILE A N 1
ATOM 707 C CA . ILE A 1 90 ? -3.587 8.464 0.198 1.00 98.25 90 ILE A CA 1
ATOM 708 C C . ILE A 1 90 ? -4.437 8.111 -1.030 1.00 98.25 90 ILE A C 1
ATOM 710 O O . ILE A 1 90 ? -3.892 7.891 -2.108 1.00 98.25 90 ILE A O 1
ATOM 714 N N . MET A 1 91 ? -5.765 8.109 -0.906 1.00 97.56 91 MET A N 1
ATOM 715 C CA . MET A 1 91 ? -6.668 7.831 -2.026 1.00 97.56 91 MET A CA 1
ATOM 716 C C . MET A 1 91 ? -6.599 8.907 -3.113 1.00 97.56 91 MET A C 1
ATOM 718 O O . MET A 1 91 ? -6.610 8.568 -4.295 1.00 97.56 91 MET A O 1
ATOM 722 N N . LEU A 1 92 ? -6.483 10.187 -2.743 1.00 97.94 92 LEU A N 1
ATOM 723 C CA . LEU A 1 92 ? -6.244 11.271 -3.699 1.00 97.94 92 LEU A CA 1
ATOM 724 C C . LEU A 1 92 ? -4.946 11.032 -4.473 1.00 97.94 92 LEU A C 1
ATOM 726 O O . LEU A 1 92 ? -4.959 11.055 -5.703 1.00 97.94 92 LEU A O 1
ATOM 730 N N . LYS A 1 93 ? -3.857 10.710 -3.766 1.00 96.50 93 LYS A N 1
ATOM 731 C CA . LYS A 1 93 ? -2.570 10.361 -4.379 1.00 96.50 93 LYS A CA 1
ATOM 732 C C . LYS A 1 93 ? -2.705 9.173 -5.341 1.00 96.50 93 LYS A C 1
ATOM 734 O O . LYS A 1 93 ? -2.272 9.261 -6.489 1.00 96.50 93 LYS A O 1
ATOM 739 N N . ALA A 1 94 ? -3.339 8.087 -4.895 1.00 96.38 94 ALA A N 1
ATOM 740 C CA . ALA A 1 94 ? -3.535 6.878 -5.691 1.00 96.38 94 ALA A CA 1
ATOM 741 C C . ALA A 1 94 ? -4.397 7.129 -6.936 1.00 96.38 94 ALA A C 1
ATOM 743 O O . ALA A 1 94 ? -4.121 6.564 -7.990 1.00 96.38 94 ALA A O 1
ATOM 744 N N . SER A 1 95 ? -5.399 8.013 -6.848 1.00 96.06 95 SER A N 1
ATOM 745 C CA . SER A 1 95 ? -6.294 8.331 -7.969 1.00 96.06 95 SER A CA 1
ATOM 746 C C . SER A 1 95 ? -5.577 8.937 -9.177 1.00 96.06 95 SER A C 1
ATOM 748 O O . SER A 1 95 ? -6.069 8.840 -10.298 1.00 96.06 95 SER A O 1
ATOM 750 N N . GLU A 1 96 ? -4.403 9.540 -8.970 1.00 95.19 96 GLU A N 1
ATOM 751 C CA . GLU A 1 96 ? -3.610 10.084 -10.066 1.00 95.19 96 GLU A CA 1
ATOM 752 C C . GLU A 1 96 ? -2.835 9.008 -10.832 1.00 95.19 96 GLU A C 1
ATOM 754 O O . GLU A 1 96 ? -2.562 9.200 -12.016 1.00 95.19 96 GLU A O 1
ATOM 759 N N . GLN A 1 97 ? -2.433 7.919 -10.164 1.00 92.25 97 GLN A N 1
ATOM 760 C CA . GLN A 1 97 ? -1.615 6.830 -10.723 1.00 92.25 97 GLN A CA 1
ATOM 761 C C . GLN A 1 97 ? -0.362 7.290 -11.506 1.00 92.25 97 GLN A C 1
ATOM 763 O O . GLN A 1 97 ? 0.066 6.645 -12.468 1.00 92.25 97 GLN A O 1
ATOM 768 N N . LYS A 1 98 ? 0.221 8.435 -11.118 1.00 91.94 98 LYS A N 1
ATOM 769 C CA . LYS A 1 98 ? 1.406 9.036 -11.767 1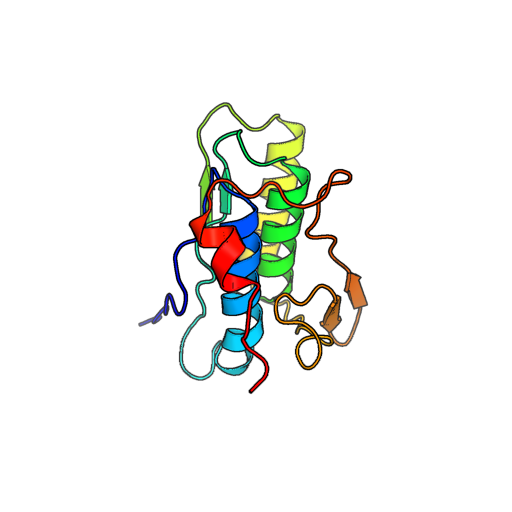.00 91.94 98 LYS A CA 1
ATOM 770 C C . LYS A 1 98 ? 2.732 8.623 -11.137 1.00 91.94 98 LYS A C 1
ATOM 772 O O . LYS A 1 98 ? 3.782 8.870 -11.725 1.00 91.94 98 LYS A O 1
ATOM 777 N N . LYS A 1 99 ? 2.693 8.095 -9.914 1.00 93.44 99 LYS A N 1
ATOM 778 C CA . LYS A 1 99 ? 3.877 7.584 -9.222 1.00 93.44 99 LYS A CA 1
ATOM 779 C C . LYS A 1 99 ? 4.278 6.236 -9.822 1.00 93.44 99 LYS A C 1
ATOM 781 O O . LYS A 1 99 ? 3.464 5.585 -10.469 1.00 93.44 99 LYS A O 1
ATOM 786 N N . HIS A 1 100 ? 5.538 5.856 -9.656 1.00 94.81 100 HIS A N 1
ATOM 787 C CA . HIS A 1 100 ? 6.038 4.559 -10.103 1.00 94.81 100 HIS A CA 1
ATOM 788 C C . HIS A 1 100 ? 7.267 4.160 -9.288 1.00 94.81 100 HIS A C 1
ATOM 790 O O . HIS A 1 100 ? 8.364 4.010 -9.826 1.00 94.81 100 HIS A O 1
ATOM 796 N N . LYS A 1 101 ? 7.102 4.063 -7.965 1.00 96.81 101 LYS A N 1
ATOM 797 C CA . LYS A 1 101 ? 8.157 3.505 -7.122 1.00 96.81 101 LYS A CA 1
ATOM 798 C C . LYS A 1 101 ? 8.241 2.002 -7.317 1.00 96.81 101 LYS A C 1
ATOM 800 O O . LYS A 1 101 ? 7.217 1.318 -7.307 1.00 96.81 101 LYS A O 1
ATOM 805 N N . ILE A 1 102 ? 9.461 1.504 -7.446 1.00 95.94 102 ILE A N 1
ATOM 806 C CA . ILE A 1 102 ? 9.755 0.077 -7.564 1.00 95.94 102 ILE A CA 1
ATOM 807 C C . ILE A 1 102 ? 10.512 -0.406 -6.324 1.00 95.94 102 ILE A C 1
ATOM 809 O O . ILE A 1 102 ? 11.236 0.385 -5.709 1.00 95.94 102 ILE A O 1
ATOM 813 N N . PRO A 1 103 ? 10.352 -1.679 -5.936 1.00 96.56 103 PRO A N 1
ATOM 814 C CA . PRO A 1 103 ? 11.116 -2.240 -4.836 1.00 96.56 103 PRO A CA 1
ATOM 815 C C . PRO A 1 103 ? 12.573 -2.434 -5.270 1.00 96.56 103 PRO A C 1
ATOM 817 O O . PRO A 1 103 ? 12.833 -2.951 -6.355 1.00 96.56 103 PRO A O 1
ATOM 820 N N . ILE A 1 104 ? 13.530 -2.046 -4.429 1.00 96.12 104 ILE A N 1
ATOM 821 C CA . ILE A 1 104 ? 14.967 -2.167 -4.751 1.00 96.12 104 ILE A CA 1
ATOM 822 C C . ILE A 1 104 ? 15.674 -3.276 -3.979 1.00 96.12 104 ILE A C 1
ATOM 824 O O . ILE A 1 104 ? 16.760 -3.692 -4.363 1.00 96.12 104 ILE A O 1
ATOM 828 N N . ASP A 1 105 ? 15.064 -3.765 -2.904 1.00 94.25 105 ASP A N 1
ATOM 829 C CA . ASP A 1 105 ? 15.555 -4.877 -2.087 1.00 94.25 105 ASP A CA 1
ATOM 830 C C . ASP A 1 105 ? 14.889 -6.218 -2.445 1.00 94.25 105 ASP A C 1
ATOM 832 O O . ASP A 1 105 ? 15.092 -7.215 -1.761 1.00 94.25 105 ASP A O 1
ATOM 836 N N . TRP A 1 106 ? 14.127 -6.266 -3.542 1.00 89.62 106 TRP A N 1
ATOM 837 C CA . TRP A 1 106 ? 13.372 -7.441 -4.000 1.00 89.62 106 TRP A CA 1
ATOM 838 C C . TRP A 1 106 ? 14.209 -8.670 -4.376 1.00 89.62 106 TRP A C 1
ATOM 840 O O . TRP A 1 106 ? 13.686 -9.782 -4.351 1.00 89.62 106 TRP A O 1
ATOM 850 N N . GLU A 1 107 ? 15.490 -8.499 -4.707 1.00 89.12 107 GLU A N 1
ATOM 851 C CA . GLU A 1 107 ? 16.400 -9.625 -4.975 1.00 89.12 107 GLU A CA 1
ATOM 852 C C . GLU A 1 107 ? 16.849 -10.332 -3.685 1.00 89.12 107 GLU A C 1
ATOM 854 O O . GLU A 1 107 ? 17.206 -11.508 -3.719 1.00 89.12 107 GLU A O 1
ATOM 859 N N . GLU A 1 108 ? 16.780 -9.638 -2.546 1.00 89.75 108 GLU A N 1
ATOM 860 C CA . GLU A 1 108 ? 17.275 -10.106 -1.245 1.00 89.75 108 GLU A CA 1
ATOM 861 C C . GLU A 1 108 ? 16.141 -10.354 -0.233 1.00 89.75 108 GLU A C 1
ATOM 863 O O . GLU A 1 108 ? 16.353 -10.992 0.799 1.00 89.75 108 GLU A O 1
ATOM 868 N N . ASN A 1 109 ? 14.934 -9.845 -0.507 1.00 86.38 109 ASN A N 1
ATOM 869 C CA . ASN A 1 109 ? 13.797 -9.865 0.408 1.00 86.38 109 ASN A CA 1
ATOM 870 C C . ASN A 1 109 ? 12.503 -10.278 -0.314 1.00 86.38 109 ASN A C 1
ATOM 872 O O . ASN A 1 109 ? 12.116 -9.692 -1.325 1.00 86.38 109 ASN A O 1
ATOM 876 N N . ASP A 1 110 ? 11.800 -11.272 0.235 1.00 81.38 110 ASP A N 1
ATOM 877 C CA . ASP A 1 110 ? 10.518 -11.762 -0.289 1.00 81.38 110 ASP A CA 1
ATOM 878 C C . ASP A 1 110 ? 9.335 -10.825 0.021 1.00 81.38 110 ASP A C 1
ATOM 880 O O . ASP A 1 110 ? 8.269 -10.935 -0.599 1.00 81.38 110 ASP A O 1
ATOM 884 N N . CYS A 1 111 ? 9.554 -9.871 0.930 1.00 88.88 111 CYS A N 1
ATOM 885 C CA . CYS A 1 111 ? 8.651 -8.794 1.306 1.00 88.88 111 CYS A CA 1
ATOM 886 C C . CYS A 1 111 ? 9.402 -7.444 1.309 1.00 88.88 111 CYS A C 1
ATOM 888 O O . CYS A 1 111 ? 9.751 -6.940 2.382 1.00 88.88 111 CYS A O 1
ATOM 890 N N . PRO A 1 112 ? 9.641 -6.845 0.127 1.00 94.62 112 PRO A N 1
ATOM 891 C CA . PRO A 1 112 ? 10.434 -5.626 -0.019 1.00 94.62 112 PRO A CA 1
ATOM 892 C C . PRO A 1 112 ? 9.992 -4.479 0.886 1.00 94.62 112 PRO A C 1
ATOM 894 O O . PRO A 1 112 ? 8.810 -4.126 0.957 1.00 94.62 112 PRO A O 1
ATOM 897 N N . GLU A 1 113 ? 10.951 -3.862 1.561 1.00 95.69 113 GLU A N 1
ATOM 898 C CA . GLU A 1 113 ? 10.726 -2.744 2.481 1.00 95.69 113 GLU A CA 1
ATOM 899 C C . GLU A 1 113 ? 11.107 -1.412 1.859 1.00 95.69 113 GLU A C 1
ATOM 901 O O . GLU A 1 113 ? 10.654 -0.359 2.315 1.00 95.69 113 GLU A O 1
ATOM 906 N N . VAL A 1 114 ? 11.939 -1.444 0.819 1.00 97.25 114 VAL A N 1
ATOM 907 C CA . VAL A 1 114 ? 12.582 -0.259 0.279 1.00 97.25 114 VAL A CA 1
ATOM 908 C C . VAL A 1 114 ? 12.126 -0.011 -1.145 1.00 97.25 114 VAL A C 1
ATOM 910 O O . VAL A 1 114 ? 12.335 -0.823 -2.042 1.00 97.25 114 VAL A O 1
ATOM 913 N N . TRP A 1 115 ? 11.532 1.159 -1.348 1.00 97.56 115 TRP A N 1
ATOM 914 C CA . TRP A 1 115 ? 10.864 1.530 -2.586 1.0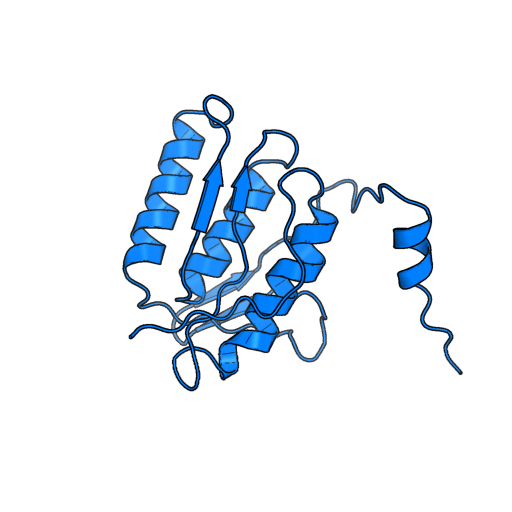0 97.56 115 TRP A CA 1
ATOM 915 C C . TRP A 1 115 ? 11.404 2.863 -3.081 1.00 97.56 115 TRP A C 1
ATOM 917 O O . TRP A 1 115 ? 11.462 3.830 -2.318 1.00 97.56 115 TRP A O 1
ATOM 927 N N . GLU A 1 116 ? 11.799 2.943 -4.349 1.00 97.50 116 GLU A N 1
ATOM 928 C CA . GLU A 1 116 ? 12.384 4.165 -4.906 1.00 97.50 116 GLU A CA 1
ATOM 929 C C . GLU A 1 116 ? 11.845 4.514 -6.292 1.00 97.50 116 GLU A C 1
ATOM 931 O O . GLU A 1 116 ? 11.417 3.652 -7.057 1.00 97.50 116 GLU A O 1
ATOM 936 N N . ASP A 1 117 ? 11.883 5.808 -6.597 1.00 94.62 117 ASP A N 1
ATOM 937 C CA . ASP A 1 117 ? 11.851 6.346 -7.955 1.00 94.62 117 ASP A CA 1
ATOM 938 C C . ASP A 1 117 ? 13.022 7.329 -8.139 1.00 94.62 117 ASP A C 1
ATOM 940 O O . ASP A 1 117 ? 13.845 7.514 -7.243 1.00 94.62 117 ASP A O 1
ATOM 944 N N . GLU A 1 118 ? 13.082 8.011 -9.284 1.00 91.50 118 GLU A N 1
ATOM 945 C CA . GLU A 1 118 ? 14.134 8.992 -9.592 1.00 91.50 118 GLU A CA 1
ATOM 946 C C . GLU A 1 118 ? 14.234 10.165 -8.594 1.00 91.50 118 GLU A C 1
ATOM 948 O O . GLU A 1 118 ? 15.224 10.898 -8.605 1.00 91.50 118 GLU A O 1
ATOM 953 N N . LYS A 1 119 ? 13.204 10.403 -7.772 1.00 91.25 119 LYS A N 1
ATOM 954 C CA . LYS A 1 119 ? 13.112 11.573 -6.889 1.00 91.25 119 LYS A CA 1
ATOM 955 C C . LYS A 1 119 ? 13.427 11.229 -5.446 1.00 91.25 119 LYS A C 1
ATOM 957 O O . LYS A 1 119 ? 14.136 11.981 -4.781 1.00 91.25 119 LYS A O 1
ATOM 962 N N . GLU A 1 120 ? 12.838 10.153 -4.938 1.00 94.62 120 GLU A N 1
ATOM 963 C CA . GLU A 1 120 ? 12.885 9.830 -3.517 1.00 94.62 120 GLU A CA 1
ATOM 964 C C . GLU A 1 120 ? 12.798 8.320 -3.268 1.00 94.62 120 GLU A C 1
ATOM 966 O O . GLU A 1 120 ? 12.100 7.571 -3.963 1.00 94.62 120 GLU A O 1
ATOM 971 N N . LYS A 1 121 ? 13.459 7.917 -2.185 1.00 96.88 121 LYS A N 1
ATOM 972 C CA . LYS A 1 121 ? 13.429 6.576 -1.616 1.00 96.88 121 LYS A CA 1
ATOM 973 C C . LYS A 1 121 ? 12.628 6.593 -0.318 1.00 96.88 121 LYS A C 1
ATOM 975 O O . LYS A 1 121 ? 12.829 7.468 0.524 1.00 96.88 121 LYS A O 1
ATOM 980 N N . ILE A 1 122 ? 11.758 5.606 -0.156 1.00 97.19 122 ILE A N 1
ATOM 981 C CA . ILE A 1 122 ? 10.921 5.396 1.024 1.00 97.19 122 ILE A CA 1
ATOM 982 C C . ILE A 1 122 ? 11.237 4.014 1.593 1.00 97.19 122 ILE A C 1
ATOM 984 O O . ILE A 1 122 ? 11.468 3.060 0.852 1.00 97.19 122 ILE A O 1
ATOM 988 N N . GLN A 1 123 ? 11.266 3.923 2.920 1.00 97.00 123 GLN A N 1
ATOM 989 C CA . GLN A 1 123 ? 11.380 2.659 3.632 1.00 97.00 123 GLN A CA 1
ATOM 990 C C . GLN A 1 123 ? 10.142 2.463 4.500 1.00 97.00 123 GLN A C 1
ATOM 992 O O . GLN A 1 123 ? 9.797 3.331 5.305 1.00 97.00 123 GLN A O 1
ATOM 997 N N . TYR A 1 124 ? 9.500 1.314 4.340 1.00 95.88 124 TYR A N 1
ATOM 998 C CA . TYR A 1 124 ? 8.365 0.890 5.143 1.00 95.88 124 TYR A CA 1
ATOM 999 C C . TYR A 1 124 ? 8.820 -0.103 6.210 1.00 95.88 124 TYR A C 1
ATOM 1001 O O . TYR A 1 124 ? 9.746 -0.879 5.996 1.00 95.88 124 TYR A O 1
ATOM 1009 N N . CYS A 1 125 ? 8.166 -0.079 7.371 1.00 93.25 125 CYS A N 1
ATOM 1010 C CA . CYS A 1 125 ? 8.389 -1.066 8.422 1.00 93.25 125 CYS A CA 1
ATOM 1011 C C . CYS A 1 125 ? 7.145 -1.940 8.545 1.00 93.25 125 CYS A C 1
ATOM 1013 O O . CYS A 1 125 ? 6.125 -1.510 9.092 1.00 93.25 125 CYS A O 1
ATOM 1015 N N . TRP A 1 126 ? 7.223 -3.163 8.025 1.00 91.81 126 TRP A N 1
ATOM 1016 C CA . TRP A 1 126 ? 6.087 -4.083 7.996 1.00 91.81 126 TRP A CA 1
ATOM 1017 C C . TRP A 1 126 ? 5.830 -4.806 9.318 1.00 91.81 126 TRP A C 1
ATOM 1019 O O . TRP A 1 126 ? 4.913 -5.617 9.385 1.00 91.81 126 TRP A O 1
ATOM 1029 N N . TYR A 1 127 ? 6.614 -4.549 10.361 1.00 86.38 127 TYR A N 1
ATOM 1030 C CA . TYR A 1 127 ? 6.536 -5.291 11.615 1.00 86.38 127 TYR A CA 1
ATOM 1031 C C . TYR A 1 127 ? 6.068 -4.409 12.769 1.00 86.38 127 TYR A C 1
ATOM 1033 O O . TYR A 1 127 ? 6.385 -3.221 12.858 1.00 86.38 127 TYR A O 1
ATOM 1041 N N . GLU A 1 128 ? 5.317 -5.018 13.681 1.00 79.38 128 GLU A N 1
ATOM 1042 C CA . GLU A 1 128 ? 5.026 -4.432 14.986 1.00 79.38 128 GLU A CA 1
ATOM 1043 C C . GLU A 1 128 ? 6.251 -4.529 15.902 1.00 79.38 128 GLU A C 1
ATOM 1045 O O . GLU A 1 128 ? 7.126 -5.373 15.702 1.00 79.38 128 GLU A O 1
ATOM 1050 N N . GLU A 1 129 ? 6.313 -3.693 16.943 1.00 72.31 129 GLU A N 1
ATOM 1051 C CA . GLU A 1 129 ? 7.431 -3.708 17.902 1.00 72.31 129 GLU A CA 1
ATOM 1052 C C . GLU A 1 129 ? 7.601 -5.069 18.592 1.00 72.31 129 GLU A C 1
ATOM 1054 O O . GLU A 1 129 ? 8.717 -5.456 18.931 1.00 72.31 129 GLU A O 1
ATOM 1059 N N . GLN A 1 130 ? 6.504 -5.806 18.789 1.00 69.69 130 GLN A N 1
ATOM 1060 C CA . GLN A 1 130 ? 6.526 -7.143 19.385 1.00 69.69 130 GLN A CA 1
ATOM 1061 C C . GLN A 1 130 ? 6.835 -8.263 18.371 1.00 69.69 130 GLN A C 1
ATOM 1063 O O . GLN A 1 130 ? 6.929 -9.426 18.765 1.00 69.69 130 GLN A O 1
ATOM 1068 N N . GLY A 1 131 ? 7.034 -7.934 17.090 1.00 65.44 131 GLY A N 1
ATOM 1069 C CA . GLY A 1 131 ? 7.194 -8.901 16.005 1.00 65.44 131 GLY A CA 1
ATOM 1070 C C . GLY A 1 131 ? 5.867 -9.503 15.528 1.00 65.44 131 GLY A C 1
ATOM 1071 O O . GLY A 1 131 ? 4.784 -9.092 15.939 1.00 65.44 131 GLY A O 1
ATOM 1072 N N . THR A 1 132 ? 5.947 -10.466 14.609 1.00 58.75 132 THR A N 1
ATOM 1073 C CA . THR A 1 132 ? 4.773 -11.070 13.967 1.00 58.75 132 THR A CA 1
ATOM 1074 C C . THR A 1 132 ? 4.031 -12.026 14.906 1.00 58.75 132 THR A C 1
ATOM 1076 O O . THR A 1 132 ? 4.623 -12.969 15.435 1.00 58.75 132 THR A O 1
ATOM 1079 N N . THR A 1 133 ? 2.715 -11.850 15.052 1.00 59.25 133 THR A N 1
ATOM 1080 C CA . THR A 1 133 ? 1.852 -12.833 15.727 1.00 59.25 133 THR A CA 1
ATOM 1081 C C . THR A 1 133 ? 1.421 -13.899 14.719 1.00 59.25 133 THR A C 1
ATOM 1083 O O . THR A 1 133 ? 0.785 -13.580 13.720 1.00 59.25 133 THR A O 1
ATOM 1086 N N . LEU A 1 134 ? 1.789 -15.161 14.952 1.00 61.03 134 LEU A N 1
ATOM 1087 C CA . LEU A 1 134 ? 1.408 -16.291 14.096 1.00 61.03 134 LEU A CA 1
ATOM 1088 C C . LEU A 1 134 ? 0.133 -16.935 14.656 1.00 61.03 134 LEU A C 1
ATOM 1090 O O . LEU A 1 134 ? 0.116 -17.376 15.806 1.00 61.03 134 LEU A O 1
ATOM 1094 N N . GLU A 1 135 ? -0.934 -16.994 13.861 1.00 58.28 135 GLU A N 1
ATOM 1095 C CA . GLU A 1 135 ? -2.261 -17.427 14.322 1.00 58.28 135 GLU A CA 1
ATOM 1096 C C . GLU A 1 135 ? -2.438 -18.951 14.258 1.00 58.28 135 GLU A C 1
ATOM 1098 O O . GLU A 1 135 ? -3.331 -19.508 14.902 1.00 58.28 135 GLU A O 1
ATOM 1103 N N . SER A 1 136 ? -1.578 -19.669 13.522 1.00 55.56 136 SER A N 1
ATOM 1104 C CA . SER A 1 136 ? -1.678 -21.129 13.425 1.00 55.56 136 SER A CA 1
ATOM 1105 C C . SER A 1 136 ? -0.342 -21.875 13.353 1.00 55.56 136 SER A C 1
ATOM 1107 O O . SER A 1 136 ? 0.664 -21.401 12.825 1.00 55.56 136 SER A O 1
ATOM 1109 N N . LYS A 1 137 ? -0.354 -23.143 13.799 1.00 49.50 137 LYS A N 1
ATOM 1110 C CA . LYS A 1 137 ? 0.768 -24.082 13.603 1.00 49.50 137 LYS A CA 1
ATOM 1111 C C . LYS A 1 137 ? 1.125 -24.273 12.122 1.00 49.50 137 LYS A C 1
ATOM 1113 O O . LYS A 1 137 ? 2.267 -24.592 11.826 1.00 49.50 137 LYS A O 1
ATOM 1118 N N . GLN A 1 138 ? 0.186 -24.090 11.194 1.00 49.62 138 GLN A N 1
ATOM 1119 C CA . GLN A 1 138 ? 0.438 -24.214 9.753 1.00 49.62 138 GLN A CA 1
ATOM 1120 C C . GLN A 1 138 ? 1.304 -23.070 9.204 1.00 49.62 138 GLN A C 1
ATOM 1122 O O . GLN A 1 138 ? 2.116 -23.310 8.313 1.00 49.62 138 GLN A O 1
ATOM 1127 N N . GLU A 1 139 ? 1.195 -21.865 9.768 1.00 53.53 139 GLU A N 1
ATOM 1128 C CA . GLU A 1 139 ? 2.065 -20.732 9.420 1.00 53.53 139 GLU A CA 1
ATOM 1129 C C . GLU A 1 139 ? 3.499 -20.946 9.924 1.00 53.53 139 GLU A C 1
ATOM 1131 O O . GLU A 1 139 ? 4.447 -20.638 9.207 1.00 53.53 139 GLU A O 1
ATOM 1136 N N . MET A 1 140 ? 3.666 -21.602 11.080 1.00 49.75 140 MET A N 1
ATOM 1137 C CA . MET A 1 140 ? 4.980 -22.005 11.610 1.00 49.75 140 MET A CA 1
ATOM 1138 C C . MET A 1 140 ? 5.715 -23.013 10.706 1.00 49.75 140 MET A C 1
ATOM 1140 O O . MET A 1 140 ? 6.940 -22.987 10.620 1.00 49.75 140 MET A O 1
ATOM 1144 N N . TYR A 1 141 ? 4.992 -23.916 10.028 1.00 44.03 141 TYR A N 1
ATOM 1145 C CA . TYR A 1 141 ? 5.601 -24.983 9.216 1.00 44.03 141 TYR A CA 1
ATOM 1146 C C . TYR A 1 141 ? 6.141 -24.507 7.859 1.00 44.03 141 TYR A C 1
ATOM 1148 O O . TYR A 1 141 ? 7.018 -25.165 7.307 1.00 44.03 141 TYR A O 1
ATOM 1156 N N . ARG A 1 142 ? 5.665 -23.375 7.320 1.00 47.50 142 ARG A N 1
ATOM 1157 C CA . ARG A 1 142 ? 6.152 -22.832 6.035 1.00 47.50 142 ARG A CA 1
ATOM 1158 C C . ARG A 1 142 ? 7.465 -22.048 6.141 1.00 47.50 142 ARG A C 1
ATOM 1160 O O . ARG A 1 142 ? 8.042 -21.724 5.112 1.00 47.50 142 ARG A O 1
ATOM 1167 N N . ILE A 1 143 ? 7.954 -21.800 7.358 1.00 51.31 143 ILE A N 1
ATOM 1168 C CA . ILE A 1 143 ? 9.267 -21.182 7.620 1.00 51.31 143 ILE A CA 1
ATOM 1169 C C . ILE A 1 143 ? 10.403 -22.211 7.447 1.00 51.31 143 ILE A C 1
ATOM 1171 O O . ILE A 1 143 ? 11.555 -21.850 7.224 1.00 51.31 143 ILE A O 1
ATOM 1175 N N . TYR A 1 144 ? 10.091 -23.510 7.499 1.00 44.72 144 TYR A N 1
ATOM 1176 C CA . TYR A 1 144 ? 11.061 -24.574 7.254 1.00 44.72 144 TYR A CA 1
ATOM 1177 C C . TYR A 1 144 ? 11.116 -24.908 5.758 1.00 44.72 144 TYR A C 1
ATOM 1179 O O . TYR A 1 144 ? 10.392 -25.778 5.274 1.00 44.72 144 TYR A O 1
ATOM 1187 N N . ILE A 1 145 ? 12.012 -24.250 5.021 1.00 51.16 145 ILE A N 1
ATOM 1188 C CA . ILE A 1 145 ? 12.585 -24.869 3.822 1.00 51.16 145 ILE A CA 1
ATOM 1189 C C . ILE A 1 145 ? 13.554 -25.933 4.351 1.00 51.16 145 ILE A C 1
ATOM 1191 O O . ILE A 1 145 ? 14.526 -25.571 5.020 1.00 51.16 145 ILE A O 1
ATOM 1195 N N . PRO A 1 146 ? 13.323 -27.240 4.127 1.00 45.06 146 PRO A N 1
ATOM 1196 C CA . PRO A 1 146 ? 14.361 -28.209 4.402 1.00 45.06 146 PRO A CA 1
ATOM 1197 C C . PRO A 1 146 ? 15.485 -27.906 3.418 1.00 45.06 146 PRO A C 1
ATOM 1199 O O . PRO A 1 146 ? 15.322 -28.072 2.210 1.00 45.06 146 PRO A O 1
ATOM 1202 N N . VAL A 1 147 ? 16.602 -27.405 3.939 1.00 46.28 147 VAL A N 1
ATOM 1203 C CA . VAL A 1 147 ? 17.850 -27.347 3.186 1.00 46.28 147 VAL A CA 1
ATOM 1204 C C . VAL A 1 147 ? 18.209 -28.799 2.884 1.00 46.28 147 VAL A C 1
ATOM 1206 O O . VAL A 1 147 ? 18.490 -29.569 3.806 1.00 46.28 147 VAL A O 1
ATOM 1209 N N . ALA A 1 148 ? 18.059 -29.184 1.618 1.00 49.00 148 ALA A N 1
ATOM 1210 C CA . ALA A 1 148 ? 18.530 -30.461 1.100 1.00 49.00 148 ALA A CA 1
ATOM 1211 C C . ALA A 1 148 ? 20.050 -30.423 0.912 1.00 49.00 148 ALA A C 1
ATOM 1213 O O . ALA A 1 148 ? 20.565 -29.348 0.526 1.00 49.00 148 ALA A O 1
#

Secondary structure (DSSP, 8-state):
---EEE-SPPP-SS-HHHHIIIIIHHHHHHGGGBTTTBEEE---EEESSSS-HHHHHHHHHHHHHHT----EEE-TT-S-HHHHHHHHHHHHHHHH-----EESSTTT-SS--EEE-SS-EEE---S-TT-PPP--HHHHHTT-----